Protein AF-A0A520FDZ5-F1 (afdb_monomer_lite)

Foldseek 3Di:
DDKDWDQAAAAEAAEEEEDAQVCQVVVNVVCPDDTHMYHHDNVCVVVVDCLVVLVVLVCCCVVNDPNVVVVVVSNHPYYDYDNDPPPPPD

Sequence (90 aa):
MVLMLGETFGAHDVPVQIVDEEALLIVGSRCAHPPRLLIGDSTVALTGNPASRQYEVSRQLREGGSIRALLALSGAQSVVIDWIPAAAAA

Radius of gyration: 12.74 Å; chains: 1; bounding box: 33×23×29 Å

Secondary structure (DSSP, 8-state):
-EEEE---TT-SSEEEEEE-TTTHHHHHHH--SS--EEEE-HHHHHHS-THHHHHHHHHHHHH--HHHHHHHTTT-S-EEE----GGG--

pLDDT: mean 80.34, std 11.77, range [36.38, 90.69]

Structure (mmCIF, N/CA/C/O backbone):
data_AF-A0A520FDZ5-F1
#
_entry.id   AF-A0A520FDZ5-F1
#
loop_
_atom_site.group_PDB
_atom_site.id
_atom_site.type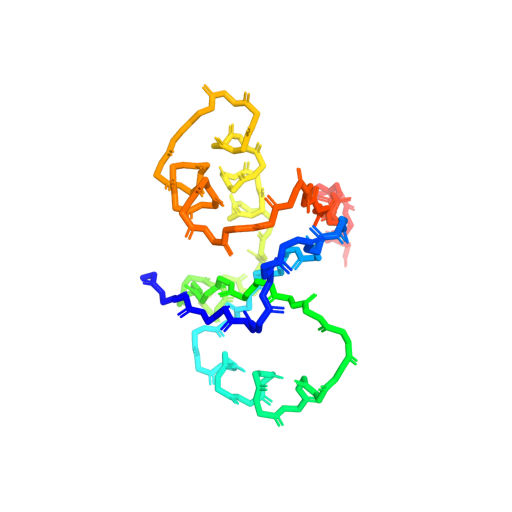_symbol
_atom_site.label_atom_id
_atom_site.label_alt_id
_atom_site.label_comp_id
_atom_site.label_asym_id
_atom_site.label_entity_id
_atom_site.label_seq_id
_atom_site.pdbx_PDB_ins_code
_atom_site.Cartn_x
_atom_site.Cartn_y
_atom_site.Cartn_z
_atom_site.occupancy
_atom_site.B_iso_or_equiv
_atom_site.auth_seq_id
_atom_site.auth_comp_id
_atom_site.auth_asym_id
_atom_site.auth_atom_id
_atom_site.pdbx_PDB_model_num
ATOM 1 N N . MET A 1 1 ? 2.326 10.733 -8.497 1.00 68.38 1 MET A N 1
ATOM 2 C CA . MET A 1 1 ? 2.145 9.712 -7.442 1.00 68.38 1 MET A CA 1
ATOM 3 C C . MET A 1 1 ? 0.672 9.411 -7.367 1.00 68.38 1 MET A C 1
ATOM 5 O O . MET A 1 1 ? -0.100 10.283 -6.981 1.00 68.38 1 MET A O 1
ATOM 9 N N . VAL A 1 2 ? 0.313 8.202 -7.768 1.00 81.75 2 VAL A N 1
ATOM 10 C CA . VAL A 1 2 ? -1.056 7.692 -7.700 1.00 81.75 2 VAL A CA 1
ATOM 11 C C . VAL A 1 2 ? -1.113 6.672 -6.574 1.00 81.75 2 VAL A C 1
ATOM 13 O O . VAL A 1 2 ? -0.125 5.995 -6.298 1.00 81.75 2 VAL A O 1
ATOM 16 N N . LEU A 1 3 ? -2.245 6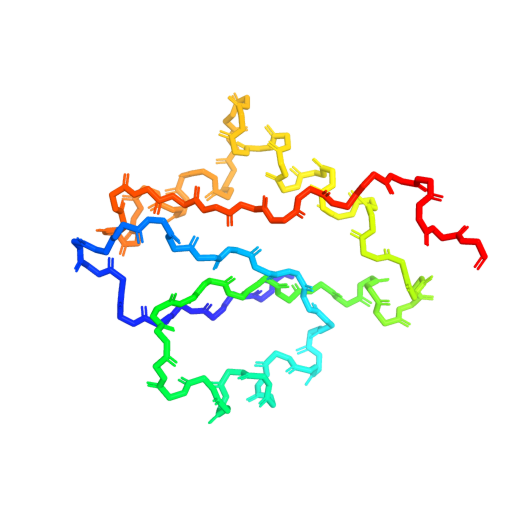.589 -5.889 1.00 82.31 3 LEU A N 1
ATOM 17 C CA . LEU A 1 3 ? -2.450 5.634 -4.814 1.00 82.31 3 LEU A CA 1
ATOM 18 C C . LEU A 1 3 ? -3.718 4.840 -5.086 1.00 82.31 3 LEU A C 1
ATOM 20 O O . LEU A 1 3 ? -4.754 5.423 -5.400 1.00 82.31 3 LEU A O 1
ATOM 24 N N . MET A 1 4 ? -3.641 3.529 -4.897 1.00 85.06 4 MET A N 1
ATOM 25 C CA . MET A 1 4 ? -4.820 2.684 -4.791 1.00 85.06 4 MET A CA 1
ATOM 26 C C . MET A 1 4 ? -4.816 1.980 -3.438 1.00 85.06 4 MET A C 1
ATOM 28 O O . MET A 1 4 ? -3.815 1.394 -3.022 1.00 85.06 4 MET A O 1
ATOM 32 N N . LEU A 1 5 ? -5.950 2.079 -2.752 1.00 81.50 5 LEU A N 1
ATOM 33 C CA . LEU A 1 5 ? -6.180 1.525 -1.427 1.00 81.50 5 LEU A CA 1
ATOM 34 C C . LEU A 1 5 ? -7.359 0.551 -1.519 1.00 81.50 5 LEU A C 1
ATOM 36 O O . LEU A 1 5 ? -8.426 0.927 -2.006 1.00 81.50 5 LEU A O 1
ATOM 40 N N . GLY A 1 6 ? -7.154 -0.693 -1.087 1.00 80.81 6 GLY A N 1
ATOM 41 C CA . GLY A 1 6 ? -8.257 -1.630 -0.848 1.00 80.81 6 GLY A CA 1
ATOM 42 C C . GLY A 1 6 ? -9.013 -1.311 0.449 1.00 80.81 6 GLY A C 1
ATOM 43 O O . GLY A 1 6 ? -8.693 -0.354 1.141 1.00 80.81 6 GLY A O 1
ATOM 44 N N . GLU A 1 7 ? -9.993 -2.131 0.826 1.00 84.56 7 GLU A N 1
ATOM 45 C CA . GLU A 1 7 ? -10.648 -1.995 2.137 1.00 84.56 7 GLU A CA 1
ATOM 46 C C . GLU A 1 7 ? -9.668 -2.360 3.261 1.00 84.56 7 GLU A C 1
ATOM 48 O O . GLU A 1 7 ? -9.373 -3.536 3.470 1.00 84.56 7 GLU A O 1
ATOM 53 N N . THR A 1 8 ? -9.126 -1.355 3.951 1.00 86.38 8 THR A N 1
ATOM 54 C CA . THR A 1 8 ? -8.080 -1.517 4.971 1.00 86.38 8 THR A CA 1
ATOM 55 C C . THR A 1 8 ? -8.554 -1.253 6.395 1.00 86.38 8 THR A C 1
ATOM 57 O O . THR A 1 8 ? -7.737 -1.331 7.315 1.00 86.38 8 THR A O 1
ATOM 60 N N . PHE A 1 9 ? -9.836 -0.947 6.619 1.00 87.19 9 PHE A N 1
ATOM 61 C CA . PHE A 1 9 ? -10.311 -0.591 7.952 1.00 87.19 9 PHE A CA 1
ATOM 62 C C . PHE A 1 9 ? -10.142 -1.747 8.947 1.00 87.19 9 PHE A C 1
ATOM 64 O O . PHE A 1 9 ? -10.676 -2.841 8.768 1.00 87.19 9 PHE A O 1
ATOM 71 N N . GLY A 1 10 ? -9.376 -1.507 10.012 1.00 86.00 10 GLY A N 1
ATOM 72 C CA . GLY A 1 10 ? -9.070 -2.509 11.031 1.00 86.00 10 GLY A CA 1
ATOM 73 C C . GLY A 1 10 ? -8.095 -3.600 10.575 1.00 86.00 10 GLY A C 1
ATOM 74 O O . GLY A 1 10 ? -7.820 -4.510 11.354 1.00 86.00 10 GLY A O 1
ATOM 75 N N . ALA A 1 11 ? -7.556 -3.518 9.354 1.00 88.81 11 ALA A N 1
ATOM 76 C CA . ALA A 1 11 ? -6.616 -4.500 8.833 1.00 88.81 11 ALA A CA 1
ATOM 77 C C . ALA A 1 11 ? -5.240 -4.369 9.499 1.00 88.81 11 ALA A C 1
ATOM 79 O O . ALA A 1 11 ? -4.751 -3.265 9.754 1.00 88.81 11 ALA A O 1
ATOM 80 N N . HIS A 1 12 ? -4.604 -5.512 9.739 1.00 89.31 12 HIS A N 1
ATOM 81 C CA . HIS A 1 12 ? -3.240 -5.604 10.241 1.00 89.31 12 HIS A CA 1
ATOM 82 C C . HIS A 1 12 ? -2.288 -6.004 9.122 1.00 89.31 12 HIS A C 1
ATOM 84 O O . HIS A 1 12 ? -2.653 -6.751 8.216 1.00 89.31 12 HIS A O 1
ATOM 90 N N . ASP A 1 13 ? -1.065 -5.507 9.233 1.00 88.88 13 ASP A N 1
ATOM 91 C CA . ASP A 1 13 ? 0.087 -5.864 8.416 1.00 88.88 13 ASP A CA 1
ATOM 92 C C . ASP A 1 13 ? -0.191 -5.709 6.917 1.00 88.88 13 ASP A C 1
ATOM 94 O O . ASP A 1 13 ? 0.188 -6.536 6.087 1.00 88.88 13 ASP A O 1
ATOM 98 N N . VAL A 1 14 ? -0.873 -4.611 6.573 1.00 88.81 14 VAL A N 1
ATOM 99 C CA . VAL A 1 14 ? -1.270 -4.296 5.200 1.00 88.81 14 VAL A CA 1
ATOM 100 C C . VAL A 1 14 ? -0.012 -4.102 4.345 1.00 88.81 14 VAL A C 1
ATOM 102 O O . VAL A 1 14 ? 0.775 -3.193 4.631 1.00 88.81 14 VAL A O 1
ATOM 105 N N . PRO A 1 15 ? 0.192 -4.902 3.283 1.00 88.00 15 PRO A N 1
ATOM 106 C CA . PRO A 1 15 ? 1.348 -4.764 2.413 1.00 88.00 15 PRO A CA 1
ATOM 107 C C . PRO A 1 15 ? 1.299 -3.439 1.657 1.00 88.00 15 PRO A C 1
ATOM 109 O O . PRO A 1 15 ? 0.288 -3.105 1.031 1.00 88.00 15 PRO A O 1
ATOM 112 N N . VAL A 1 16 ? 2.419 -2.725 1.662 1.00 87.31 16 VAL A N 1
ATOM 113 C CA . VAL A 1 16 ? 2.650 -1.537 0.844 1.00 87.31 16 VAL A CA 1
ATOM 114 C C . VAL A 1 16 ? 3.574 -1.923 -0.304 1.00 87.31 16 VAL A C 1
ATOM 116 O O . VAL A 1 16 ? 4.705 -2.354 -0.084 1.00 87.31 16 VAL A O 1
ATOM 119 N N . GLN A 1 17 ? 3.098 -1.767 -1.537 1.00 86.69 17 GLN A N 1
ATOM 120 C CA . GLN A 1 17 ? 3.854 -2.103 -2.742 1.00 86.69 17 GLN A CA 1
ATOM 121 C C . GLN A 1 17 ? 4.002 -0.883 -3.639 1.00 86.69 17 GLN A C 1
ATOM 123 O O . GLN A 1 17 ? 3.055 -0.127 -3.850 1.00 86.69 17 GLN A O 1
ATOM 128 N N . ILE A 1 18 ? 5.203 -0.713 -4.185 1.00 86.81 18 ILE A N 1
ATOM 129 C CA . ILE A 1 18 ? 5.479 0.297 -5.201 1.00 86.81 18 ILE A CA 1
ATOM 130 C C . ILE A 1 18 ? 5.413 -0.383 -6.555 1.00 86.81 18 ILE A C 1
ATOM 132 O O . ILE A 1 18 ? 6.094 -1.382 -6.790 1.00 86.81 18 ILE A O 1
ATOM 136 N N . VAL A 1 19 ? 4.579 0.163 -7.423 1.00 84.56 19 VAL A N 1
ATOM 137 C CA . VAL A 1 19 ? 4.353 -0.332 -8.773 1.00 84.56 19 VAL A CA 1
ATOM 138 C C . VAL A 1 19 ? 4.562 0.803 -9.757 1.00 84.56 19 VAL A C 1
ATOM 140 O O . VAL A 1 19 ? 4.467 1.982 -9.405 1.00 84.56 19 VAL A O 1
ATOM 143 N N . ASP A 1 20 ? 4.840 0.437 -11.001 1.00 86.25 20 ASP A N 1
ATOM 144 C CA . ASP A 1 20 ? 4.702 1.388 -12.090 1.00 86.25 20 ASP A CA 1
ATOM 145 C C . ASP A 1 20 ? 3.268 1.944 -12.119 1.00 86.25 20 ASP A C 1
ATOM 147 O O . ASP A 1 20 ? 2.298 1.228 -11.854 1.00 86.25 20 ASP A O 1
ATOM 151 N N . GLU A 1 21 ? 3.145 3.235 -12.409 1.00 84.31 21 GLU A N 1
ATOM 152 C CA . GLU A 1 21 ? 1.873 3.951 -12.411 1.00 84.31 21 GLU A CA 1
ATOM 153 C C . GLU A 1 21 ? 0.887 3.342 -13.416 1.00 84.31 21 GLU A C 1
ATOM 155 O O . GLU A 1 21 ? -0.272 3.116 -13.069 1.00 84.31 21 GLU A O 1
ATOM 160 N N . GLU A 1 22 ? 1.363 2.951 -14.600 1.00 83.94 22 GLU A N 1
ATOM 161 C CA . GLU A 1 22 ? 0.547 2.281 -15.623 1.00 83.94 22 GLU A CA 1
ATOM 162 C C . GLU A 1 22 ? 0.121 0.867 -15.185 1.00 83.94 22 GLU A C 1
ATOM 164 O O . GLU A 1 22 ? -0.977 0.393 -15.492 1.00 83.94 22 GLU A O 1
ATOM 169 N N . ALA A 1 23 ? 0.961 0.187 -14.400 1.00 83.31 23 ALA A N 1
ATOM 170 C CA . ALA A 1 23 ? 0.664 -1.138 -13.864 1.00 83.31 23 ALA A CA 1
ATOM 171 C C . ALA A 1 23 ? -0.311 -1.102 -12.675 1.00 83.31 23 ALA A C 1
ATOM 173 O O . ALA A 1 23 ? -0.881 -2.138 -12.325 1.00 83.31 23 ALA A O 1
ATOM 174 N N . LEU A 1 24 ? -0.538 0.061 -12.060 1.00 84.69 24 LEU A N 1
ATOM 175 C CA . LEU A 1 24 ? -1.323 0.196 -10.832 1.00 84.69 24 LEU A CA 1
ATOM 176 C C . LEU A 1 24 ? -2.765 -0.297 -10.994 1.00 84.69 24 LEU A C 1
ATOM 178 O O . LEU A 1 24 ? -3.265 -1.028 -10.141 1.00 84.69 24 LEU A O 1
ATOM 182 N N . LEU A 1 25 ? -3.413 0.023 -12.116 1.00 83.12 25 LEU A N 1
ATOM 183 C CA . LEU A 1 25 ? -4.773 -0.440 -12.417 1.00 83.12 25 LEU A CA 1
ATOM 184 C C . LEU A 1 25 ? -4.825 -1.953 -12.676 1.00 83.12 25 LEU A C 1
ATOM 186 O O . LEU A 1 25 ? -5.778 -2.634 -12.289 1.00 83.12 25 LEU A O 1
ATOM 190 N N . ILE A 1 26 ? -3.785 -2.504 -13.303 1.00 84.38 26 ILE A N 1
ATOM 191 C CA . ILE A 1 26 ? -3.693 -3.932 -13.626 1.00 84.38 26 ILE A CA 1
ATOM 192 C C . ILE A 1 26 ? -3.461 -4.748 -12.351 1.00 84.38 26 ILE A C 1
ATOM 194 O O . ILE A 1 26 ? -4.117 -5.765 -12.138 1.00 84.38 26 ILE A O 1
ATOM 198 N N . VAL A 1 27 ? -2.547 -4.305 -11.488 1.00 81.56 27 VAL A N 1
ATOM 199 C CA . VAL A 1 27 ? -2.276 -4.963 -10.203 1.00 81.56 27 VAL A CA 1
ATOM 200 C C . VAL A 1 27 ? -3.483 -4.817 -9.282 1.00 81.56 27 VAL A C 1
ATOM 202 O O . VAL A 1 27 ? -3.948 -5.810 -8.729 1.00 81.56 27 VAL A O 1
ATOM 205 N N . GLY A 1 28 ? -4.048 -3.613 -9.195 1.00 81.19 28 GLY A N 1
ATOM 206 C CA . GLY A 1 28 ? -5.227 -3.323 -8.388 1.00 81.19 28 GLY A CA 1
ATOM 207 C C . GLY A 1 28 ? -6.446 -4.160 -8.760 1.00 81.19 28 GLY A C 1
ATOM 208 O O . GLY A 1 28 ? -7.062 -4.770 -7.891 1.00 81.19 28 GLY A O 1
ATOM 209 N N . SER A 1 29 ? -6.753 -4.279 -10.055 1.00 80.69 29 SER A N 1
ATOM 210 C CA . SER A 1 29 ? -7.872 -5.109 -10.535 1.00 80.69 29 SER A CA 1
ATOM 211 C C . SER A 1 29 ? -7.693 -6.606 -10.264 1.00 80.69 29 SER A C 1
ATOM 213 O O . SER A 1 29 ? -8.676 -7.341 -10.195 1.00 80.69 29 SER A O 1
ATOM 215 N N . ARG A 1 30 ? -6.451 -7.073 -10.084 1.00 78.12 30 ARG A N 1
ATOM 216 C CA . ARG A 1 30 ? -6.131 -8.467 -9.738 1.00 78.12 30 ARG A CA 1
ATOM 217 C C . ARG A 1 30 ? -6.091 -8.718 -8.228 1.00 78.12 30 ARG A C 1
ATOM 219 O O . ARG A 1 30 ? -6.067 -9.876 -7.809 1.00 78.12 30 ARG A O 1
ATOM 226 N N . CYS A 1 31 ? -6.092 -7.675 -7.400 1.00 69.44 31 CYS A N 1
ATOM 227 C CA . CYS A 1 31 ? -6.090 -7.794 -5.945 1.00 69.44 31 CYS A CA 1
ATOM 228 C C . CYS A 1 31 ? -7.508 -8.052 -5.415 1.00 69.44 31 CYS A C 1
ATOM 230 O O . CYS A 1 31 ? -8.158 -7.154 -4.895 1.00 69.44 31 CYS A O 1
ATOM 232 N N . ALA A 1 32 ? -7.985 -9.295 -5.531 1.00 65.38 32 ALA A N 1
ATOM 233 C CA . ALA A 1 32 ? -9.279 -9.677 -4.966 1.00 65.38 32 ALA A CA 1
ATOM 234 C C . ALA A 1 32 ? -9.237 -9.780 -3.426 1.00 65.38 32 ALA A C 1
ATOM 236 O O . ALA A 1 32 ? -10.162 -9.314 -2.780 1.00 65.38 32 ALA A O 1
ATOM 237 N N . HIS A 1 33 ? -8.181 -10.357 -2.832 1.00 65.50 33 HIS A N 1
ATOM 238 C CA . HIS A 1 33 ? -7.981 -10.520 -1.375 1.00 65.50 33 HIS A CA 1
ATOM 239 C C . HIS A 1 33 ? -6.481 -10.814 -1.125 1.00 65.50 33 HIS A C 1
ATOM 241 O O . HIS A 1 33 ? -5.958 -11.644 -1.876 1.00 65.50 33 HIS A O 1
ATOM 247 N N . PRO A 1 34 ? -5.734 -10.246 -0.142 1.00 68.25 34 PRO A N 1
ATOM 248 C CA . PRO A 1 34 ? -6.077 -9.380 1.007 1.00 68.25 34 PRO A CA 1
ATOM 249 C C . PRO A 1 34 ? -5.914 -7.858 0.754 1.00 68.25 34 PRO A C 1
ATOM 251 O O . PRO A 1 34 ? -5.392 -7.487 -0.302 1.00 68.25 34 PRO A O 1
ATOM 254 N N . PRO A 1 35 ? -6.311 -6.982 1.711 1.00 77.56 35 PRO A N 1
ATOM 255 C CA . PRO A 1 35 ? -6.034 -5.541 1.684 1.00 77.56 35 PRO A CA 1
ATOM 256 C C . PRO A 1 35 ? -4.578 -5.230 1.368 1.00 77.56 35 PRO A C 1
ATOM 258 O O . PRO A 1 35 ? -3.680 -5.794 1.987 1.00 77.56 35 PRO A O 1
ATOM 261 N N . ARG A 1 36 ? -4.350 -4.314 0.424 1.00 84.25 36 ARG A N 1
ATOM 262 C CA . ARG A 1 36 ? -3.025 -3.818 0.037 1.00 84.25 36 ARG A CA 1
ATOM 263 C C . ARG A 1 36 ? -3.095 -2.334 -0.270 1.00 84.25 36 ARG A C 1
ATOM 265 O O . ARG A 1 36 ? -4.135 -1.824 -0.692 1.00 84.25 36 ARG A O 1
ATOM 272 N N . LEU A 1 37 ? -1.962 -1.670 -0.092 1.00 86.94 37 LEU A N 1
ATOM 273 C CA . LEU A 1 37 ? -1.754 -0.294 -0.503 1.00 86.94 37 LEU A CA 1
ATOM 274 C C . LEU A 1 37 ? -0.747 -0.270 -1.656 1.00 86.94 37 LEU A C 1
ATOM 276 O O . LEU A 1 37 ? 0.397 -0.696 -1.508 1.00 86.94 37 LEU A O 1
ATOM 280 N N . LEU A 1 38 ? -1.189 0.215 -2.814 1.00 87.19 38 LEU A N 1
ATOM 281 C CA . LEU A 1 38 ? -0.379 0.316 -4.025 1.00 87.19 38 LEU A CA 1
ATOM 282 C C . LEU A 1 38 ? 0.006 1.776 -4.256 1.00 87.19 38 LEU A C 1
ATOM 284 O O . LEU A 1 38 ? -0.865 2.639 -4.368 1.00 87.19 38 LEU A O 1
ATOM 288 N N . ILE A 1 39 ? 1.307 2.043 -4.348 1.00 87.94 39 ILE A N 1
ATOM 289 C CA . ILE A 1 39 ? 1.874 3.356 -4.660 1.00 87.94 39 ILE A CA 1
ATOM 290 C C . ILE A 1 39 ? 2.394 3.310 -6.096 1.00 87.94 39 ILE A C 1
ATOM 292 O O . ILE A 1 39 ? 3.366 2.618 -6.387 1.00 87.94 39 ILE A O 1
ATOM 296 N N . GLY A 1 40 ? 1.744 4.061 -6.977 1.00 86.81 40 GLY A N 1
ATOM 297 C CA . GLY A 1 40 ? 2.149 4.251 -8.363 1.00 86.81 40 GLY A CA 1
ATOM 298 C C . GLY A 1 40 ? 3.218 5.328 -8.470 1.00 86.81 40 GLY A C 1
ATOM 299 O O . GLY A 1 40 ? 3.016 6.464 -8.011 1.00 86.81 40 GLY A O 1
ATOM 300 N N . ASP A 1 41 ? 4.338 4.972 -9.089 1.00 85.50 41 ASP A N 1
ATOM 301 C CA . ASP A 1 41 ? 5.426 5.893 -9.392 1.00 85.50 41 ASP A CA 1
ATOM 302 C C . ASP A 1 41 ? 5.914 5.696 -10.833 1.00 85.50 41 ASP A 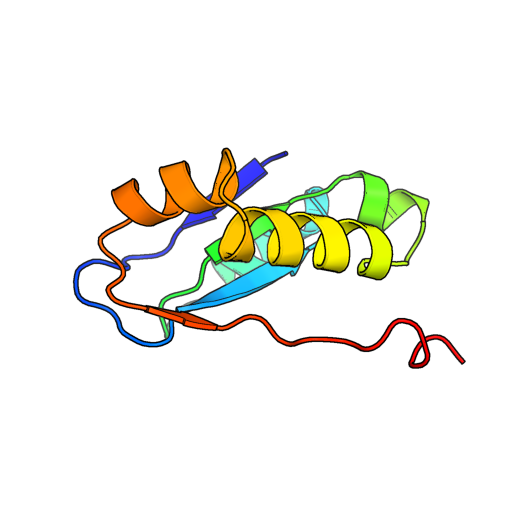C 1
ATOM 304 O O . ASP A 1 41 ? 6.539 4.691 -11.166 1.00 85.50 41 ASP A O 1
ATOM 308 N N . SER A 1 42 ? 5.659 6.689 -11.685 1.00 80.12 42 SER A N 1
ATOM 309 C CA . SER A 1 42 ? 6.059 6.690 -13.096 1.00 80.12 42 SER A CA 1
ATOM 310 C C . SER A 1 42 ? 7.585 6.714 -13.293 1.00 80.12 42 SER A C 1
ATOM 312 O O . SER A 1 42 ? 8.079 6.381 -14.369 1.00 80.12 42 SER A O 1
ATOM 314 N N . THR A 1 43 ? 8.375 7.027 -12.257 1.00 79.00 43 THR A N 1
ATOM 315 C CA . THR A 1 43 ? 9.839 6.874 -12.308 1.00 79.00 43 THR A CA 1
ATOM 316 C C . THR A 1 43 ? 10.279 5.411 -12.279 1.00 79.00 43 THR A C 1
ATOM 318 O O . THR A 1 43 ? 11.382 5.106 -12.734 1.00 79.00 43 THR A O 1
ATOM 321 N N . VAL A 1 44 ? 9.426 4.489 -11.818 1.00 78.38 44 VAL A N 1
ATOM 322 C CA . VAL A 1 44 ? 9.711 3.046 -11.829 1.00 78.38 44 VAL A CA 1
ATOM 323 C C . VAL A 1 44 ? 9.731 2.517 -13.260 1.00 78.38 44 VAL A C 1
ATOM 325 O O . VAL A 1 44 ? 10.661 1.793 -13.603 1.00 78.38 44 VAL A O 1
ATOM 328 N N . ALA A 1 45 ? 8.798 2.939 -14.122 1.00 74.88 45 ALA A N 1
ATOM 329 C CA . ALA A 1 45 ? 8.859 2.630 -15.556 1.00 74.88 45 ALA A CA 1
ATOM 330 C C . ALA A 1 45 ? 10.134 3.167 -16.221 1.00 74.88 45 ALA A C 1
ATOM 332 O O . ALA A 1 45 ? 10.715 2.502 -17.074 1.00 74.88 45 ALA A O 1
ATOM 333 N N . LEU A 1 46 ? 10.581 4.363 -15.827 1.00 76.25 46 LEU A N 1
ATOM 334 C CA . LEU A 1 46 ? 11.735 5.027 -16.442 1.00 76.25 46 LEU A CA 1
ATOM 335 C C . LEU A 1 46 ? 13.079 4.444 -15.994 1.00 76.25 46 LEU A C 1
ATOM 337 O O . LEU A 1 46 ? 14.015 4.369 -16.783 1.00 76.25 46 LEU A O 1
ATOM 341 N N . THR A 1 47 ? 13.193 4.072 -14.721 1.00 77.31 47 THR A N 1
ATOM 342 C CA . THR A 1 47 ? 14.456 3.611 -14.122 1.00 77.31 47 THR A CA 1
ATOM 343 C C . THR A 1 47 ? 14.558 2.093 -14.040 1.00 77.31 47 THR A C 1
ATOM 345 O O . THR A 1 47 ? 15.647 1.573 -13.805 1.00 77.31 47 THR A O 1
ATOM 348 N N . GLY A 1 48 ? 13.435 1.378 -14.165 1.00 72.75 48 GLY A N 1
ATOM 349 C CA . GLY A 1 48 ? 13.337 -0.060 -13.907 1.00 72.75 48 GLY A CA 1
ATOM 350 C C . GLY A 1 48 ? 13.653 -0.455 -12.460 1.00 72.75 48 GLY A C 1
ATOM 351 O O . GLY A 1 48 ? 13.636 -1.640 -12.136 1.00 72.75 48 GLY A O 1
ATOM 352 N N . ASN A 1 49 ? 13.951 0.512 -11.585 1.00 73.75 49 ASN A N 1
ATOM 353 C CA . ASN A 1 49 ? 14.463 0.269 -10.249 1.00 73.75 49 ASN A CA 1
ATOM 354 C C . ASN A 1 49 ? 13.565 0.931 -9.193 1.00 73.75 49 ASN A C 1
ATOM 356 O O . ASN A 1 49 ? 13.659 2.140 -8.962 1.00 73.75 49 ASN A O 1
ATOM 360 N N . PRO A 1 50 ? 12.737 0.152 -8.479 1.00 75.44 50 PRO A N 1
ATOM 361 C CA . PRO A 1 50 ? 11.899 0.690 -7.419 1.00 75.44 50 PRO A CA 1
ATOM 362 C C . PRO A 1 50 ? 12.681 1.041 -6.141 1.00 75.44 50 PRO A C 1
ATOM 364 O O . PRO A 1 50 ? 12.085 1.618 -5.235 1.00 75.44 50 PRO A O 1
ATOM 367 N N . ALA A 1 51 ? 13.983 0.738 -6.029 1.00 79.38 51 ALA A N 1
ATOM 368 C CA . ALA A 1 51 ? 14.744 0.856 -4.779 1.00 79.38 51 ALA A CA 1
ATOM 369 C C . ALA A 1 51 ? 14.814 2.289 -4.228 1.00 79.38 51 ALA A C 1
ATOM 371 O O . ALA A 1 51 ? 14.605 2.498 -3.033 1.00 79.38 51 ALA A O 1
ATOM 372 N N . SER A 1 52 ? 15.058 3.295 -5.076 1.00 78.81 52 SER A N 1
ATOM 373 C CA . SER A 1 52 ? 15.088 4.699 -4.631 1.00 78.81 52 SER A CA 1
ATOM 374 C C . SER A 1 52 ? 13.735 5.135 -4.079 1.00 78.81 52 SER A C 1
ATOM 376 O O . SER A 1 52 ? 13.665 5.833 -3.066 1.00 78.81 52 SER A O 1
ATOM 378 N N . ARG A 1 53 ? 12.647 4.671 -4.704 1.00 83.19 53 ARG A N 1
ATOM 379 C CA . ARG A 1 53 ? 11.302 4.962 -4.219 1.00 83.19 53 ARG A CA 1
ATOM 380 C C . ARG A 1 53 ? 10.983 4.182 -2.950 1.00 83.19 53 ARG A C 1
ATOM 382 O O . ARG A 1 53 ? 10.456 4.767 -2.014 1.00 83.19 53 ARG A O 1
ATOM 389 N N . GLN A 1 54 ? 11.346 2.904 -2.875 1.00 84.25 54 GLN A N 1
ATOM 390 C CA . GLN A 1 54 ? 11.188 2.076 -1.676 1.00 84.25 54 GLN A CA 1
ATOM 391 C C . GLN A 1 54 ? 11.905 2.676 -0.475 1.00 84.25 54 GLN A C 1
ATOM 393 O O . GLN A 1 54 ? 11.334 2.707 0.616 1.00 84.25 54 GLN A O 1
ATOM 398 N N . TYR A 1 55 ? 13.109 3.208 -0.678 1.00 84.31 55 TYR A N 1
ATOM 399 C CA . TYR A 1 55 ? 13.835 3.928 0.356 1.00 84.31 55 TYR A CA 1
ATOM 400 C C . TYR A 1 55 ? 13.047 5.143 0.853 1.00 84.31 55 TYR A C 1
ATOM 402 O O . TYR A 1 55 ? 12.832 5.275 2.054 1.00 84.31 55 TYR A O 1
ATOM 410 N N . GLU A 1 56 ? 12.555 5.991 -0.051 1.00 86.31 56 GLU A N 1
ATOM 411 C CA . GLU A 1 56 ? 11.795 7.188 0.325 1.00 86.31 56 GLU A CA 1
ATOM 412 C C . GLU A 1 56 ? 10.473 6.843 1.030 1.00 86.31 56 GLU A C 1
ATOM 414 O O . GLU A 1 56 ? 10.140 7.440 2.053 1.00 86.31 56 GLU A O 1
ATOM 419 N N . VAL A 1 57 ? 9.740 5.832 0.551 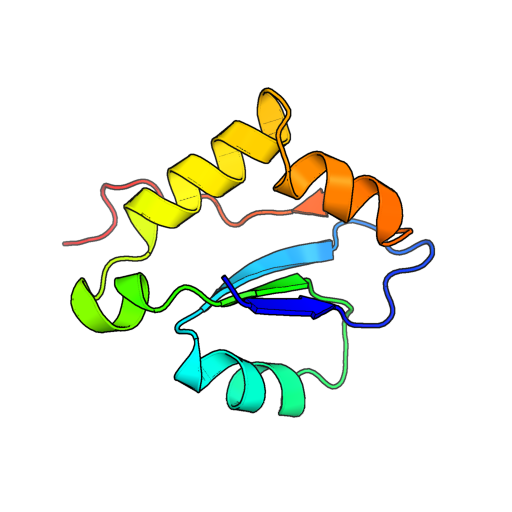1.00 86.81 57 VAL A N 1
ATOM 420 C CA . VAL A 1 57 ? 8.517 5.352 1.214 1.00 86.81 57 VAL A CA 1
ATOM 421 C C . VAL A 1 57 ? 8.836 4.828 2.618 1.00 86.81 57 VAL A C 1
ATOM 423 O O . VAL A 1 57 ? 8.175 5.210 3.586 1.00 86.81 57 VAL A O 1
ATOM 426 N N . SER A 1 58 ? 9.878 4.006 2.753 1.00 87.50 58 SER A N 1
ATOM 427 C CA . SER A 1 58 ? 10.314 3.465 4.046 1.00 87.50 58 SER A CA 1
ATOM 428 C C . SER A 1 58 ? 10.755 4.569 5.005 1.00 87.50 58 SER A C 1
ATOM 430 O O . SER A 1 58 ? 10.427 4.543 6.194 1.00 87.50 58 SER A O 1
ATOM 432 N N .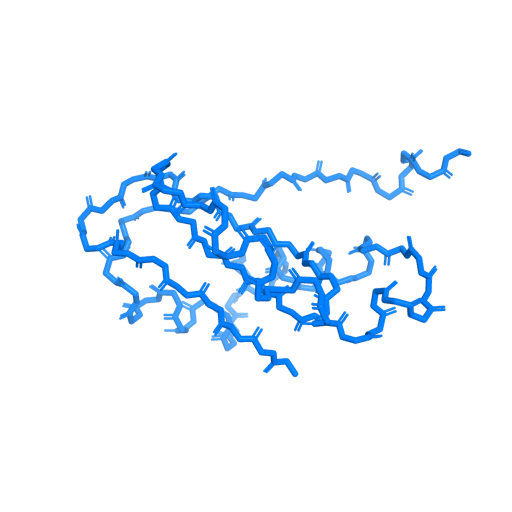 ARG A 1 59 ? 11.466 5.573 4.486 1.00 88.69 59 ARG A N 1
ATOM 433 C CA . ARG A 1 59 ? 11.898 6.745 5.239 1.00 88.69 59 ARG A CA 1
ATOM 434 C C . ARG A 1 59 ? 10.699 7.529 5.760 1.00 88.69 59 ARG A C 1
ATOM 436 O O . ARG A 1 59 ? 10.635 7.784 6.957 1.00 88.69 59 ARG A O 1
ATOM 443 N N . GLN A 1 60 ? 9.724 7.848 4.909 1.00 90.69 60 GLN A N 1
ATOM 444 C CA . GLN A 1 60 ? 8.528 8.585 5.328 1.00 90.69 60 GLN A CA 1
ATOM 445 C C . GLN A 1 60 ? 7.671 7.812 6.335 1.00 90.69 60 GLN A C 1
ATOM 447 O O . GLN A 1 60 ? 7.077 8.405 7.234 1.00 90.69 60 GLN A O 1
ATOM 452 N N . LEU A 1 61 ? 7.613 6.486 6.220 1.00 86.38 61 LEU A N 1
ATOM 453 C CA . LEU A 1 61 ? 6.941 5.640 7.204 1.00 86.38 61 LEU A CA 1
ATOM 454 C C . LEU A 1 61 ? 7.608 5.706 8.578 1.00 86.38 61 LEU A C 1
ATOM 456 O O . LEU A 1 61 ? 6.920 5.809 9.595 1.00 86.38 61 LEU A O 1
ATOM 460 N N . ARG A 1 62 ? 8.943 5.681 8.607 1.00 86.75 62 ARG A N 1
ATOM 461 C CA . ARG A 1 62 ? 9.729 5.681 9.842 1.00 86.75 62 ARG A CA 1
ATOM 462 C C . ARG A 1 62 ? 9.826 7.066 10.481 1.00 86.75 62 ARG A C 1
ATOM 464 O O . ARG A 1 62 ? 9.554 7.222 11.668 1.00 86.75 62 ARG A O 1
ATOM 471 N N . GLU A 1 63 ? 10.224 8.064 9.702 1.00 90.25 63 GLU A N 1
ATOM 472 C CA . GLU A 1 63 ? 10.516 9.427 10.164 1.00 90.25 63 GLU A CA 1
ATOM 473 C C . GLU A 1 63 ? 9.269 10.322 10.177 1.00 90.25 63 GLU A C 1
ATOM 475 O O . GLU A 1 63 ? 9.255 11.358 10.835 1.00 90.25 63 GLU A O 1
ATOM 480 N N . GLY A 1 64 ? 8.191 9.903 9.509 1.00 87.75 64 GLY A N 1
ATOM 481 C CA . GLY A 1 64 ? 7.042 10.756 9.223 1.00 87.75 64 GLY A CA 1
ATOM 482 C C . GLY A 1 64 ? 7.110 11.358 7.820 1.00 87.75 64 GLY A C 1
ATOM 483 O O . GLY A 1 64 ? 8.160 11.425 7.188 1.00 87.75 64 GLY A O 1
ATOM 484 N N . GLY A 1 65 ? 5.953 11.757 7.300 1.00 89.75 65 GLY A N 1
ATOM 485 C CA . GLY A 1 65 ? 5.824 12.248 5.933 1.00 89.75 65 GLY A CA 1
ATOM 486 C C . GLY A 1 65 ? 4.395 12.140 5.427 1.00 89.75 65 GLY A C 1
ATOM 487 O O . GLY A 1 65 ? 3.492 11.714 6.156 1.00 89.75 65 GLY A O 1
ATOM 488 N N . SER A 1 66 ? 4.192 12.504 4.164 1.00 89.62 66 SER A N 1
ATOM 489 C CA . SER A 1 66 ? 2.870 12.465 3.538 1.00 89.62 66 SER A CA 1
ATOM 490 C C . SER A 1 66 ? 2.331 11.040 3.449 1.00 89.62 66 SER A C 1
ATOM 492 O O . SER A 1 66 ? 1.152 10.834 3.706 1.00 89.62 66 SER A O 1
ATOM 494 N N . ILE A 1 67 ? 3.183 10.045 3.187 1.00 87.25 67 ILE A N 1
ATOM 495 C CA . ILE A 1 67 ? 2.765 8.636 3.124 1.00 87.25 67 ILE A CA 1
ATOM 496 C C . ILE A 1 67 ? 2.278 8.137 4.485 1.00 87.25 67 ILE A C 1
ATOM 498 O O . ILE A 1 67 ? 1.232 7.498 4.566 1.00 87.25 67 ILE A O 1
ATOM 502 N N . ARG A 1 68 ? 2.988 8.466 5.569 1.00 88.00 68 ARG A N 1
ATOM 503 C CA . ARG A 1 68 ? 2.566 8.097 6.927 1.00 88.00 68 ARG A CA 1
ATOM 504 C C . ARG A 1 68 ? 1.269 8.800 7.327 1.00 88.00 68 ARG A C 1
ATOM 506 O O . ARG A 1 68 ? 0.407 8.172 7.930 1.00 88.00 68 ARG A O 1
ATOM 513 N N . ALA A 1 69 ? 1.120 10.079 6.977 1.00 89.69 69 ALA A N 1
ATOM 514 C CA . ALA A 1 69 ? -0.114 10.824 7.219 1.00 89.69 69 ALA A CA 1
ATOM 515 C C . ALA A 1 69 ? -1.296 10.233 6.438 1.00 89.69 69 ALA A C 1
ATOM 517 O O . ALA A 1 69 ? -2.385 10.094 6.982 1.00 89.69 69 ALA A O 1
ATOM 518 N N . LEU A 1 70 ? -1.073 9.830 5.187 1.00 86.88 70 LEU A N 1
ATOM 519 C CA . LEU A 1 70 ? -2.093 9.207 4.352 1.00 86.88 70 LEU A CA 1
ATOM 520 C C . LEU A 1 70 ? -2.489 7.829 4.900 1.00 86.88 70 LEU A C 1
ATOM 522 O O . LEU A 1 70 ? -3.670 7.517 4.991 1.00 86.88 70 LEU A O 1
ATOM 526 N N . LEU A 1 71 ? -1.523 7.036 5.358 1.00 83.94 71 LEU A N 1
ATOM 527 C CA . LEU A 1 71 ? -1.799 5.764 6.024 1.00 83.94 71 LEU A CA 1
ATOM 528 C C . LEU A 1 71 ? -2.551 5.916 7.343 1.00 83.94 71 LEU A C 1
ATOM 530 O O . LEU A 1 71 ? -3.400 5.091 7.648 1.00 83.94 71 LEU A O 1
ATOM 534 N N . ALA A 1 72 ? -2.321 6.990 8.096 1.00 86.12 72 ALA A N 1
ATOM 535 C CA . ALA A 1 72 ? -3.141 7.273 9.271 1.00 86.12 72 ALA A CA 1
ATOM 536 C C . ALA A 1 72 ? -4.629 7.482 8.913 1.00 86.12 72 ALA A C 1
ATOM 538 O O . ALA A 1 72 ? -5.496 7.283 9.760 1.00 86.12 72 ALA A O 1
ATOM 539 N N . LEU A 1 73 ? -4.930 7.847 7.661 1.00 87.56 73 LEU A N 1
ATOM 540 C CA . LEU A 1 73 ? -6.290 8.015 7.145 1.00 87.56 73 LEU A CA 1
ATOM 541 C C . LEU A 1 73 ? -6.859 6.742 6.499 1.00 87.56 73 LEU A C 1
ATOM 543 O O . LEU A 1 73 ? -8.048 6.713 6.195 1.00 87.56 73 LEU A O 1
ATOM 547 N N . SER A 1 74 ? -6.055 5.693 6.288 1.00 85.75 74 SER A N 1
ATOM 548 C CA . SER A 1 74 ? -6.516 4.457 5.635 1.00 85.75 74 SER A CA 1
ATOM 549 C C . SER A 1 74 ? -7.309 3.531 6.564 1.00 85.75 74 SER A C 1
ATOM 551 O O . SER A 1 74 ? -7.943 2.584 6.103 1.00 85.75 74 SER A O 1
ATOM 553 N N . GLY A 1 75 ? -7.255 3.757 7.880 1.00 86.81 75 GLY A N 1
ATOM 554 C CA . GLY A 1 75 ? -7.872 2.873 8.874 1.00 86.81 75 GLY A CA 1
ATOM 555 C C . GLY A 1 75 ? -7.121 1.556 9.103 1.00 86.81 75 GLY A C 1
ATOM 556 O O . GLY A 1 75 ? -7.588 0.736 9.894 1.00 86.81 75 GLY A O 1
ATOM 557 N N . ALA A 1 76 ? -5.966 1.353 8.459 1.00 89.56 76 ALA A N 1
ATOM 558 C CA . ALA A 1 76 ? -5.083 0.225 8.745 1.00 89.56 76 ALA A CA 1
ATOM 559 C C . ALA A 1 76 ? -4.457 0.368 10.143 1.00 89.56 76 ALA A C 1
ATOM 561 O O . ALA A 1 76 ? -4.014 1.452 10.525 1.00 89.56 76 ALA A O 1
ATOM 562 N N . GLN A 1 77 ? -4.373 -0.731 10.893 1.00 89.38 77 GLN A N 1
ATOM 563 C CA . GLN A 1 77 ? -3.725 -0.751 12.209 1.00 89.38 77 GLN A CA 1
ATOM 564 C C . GLN A 1 77 ? -2.202 -0.870 12.108 1.00 89.38 77 GLN A C 1
ATOM 566 O O . GLN A 1 77 ? -1.473 -0.257 12.886 1.00 89.38 77 GLN A O 1
ATOM 571 N N . SER A 1 78 ? -1.716 -1.649 11.142 1.00 87.94 78 SER A N 1
ATOM 572 C CA . SER A 1 78 ? -0.292 -1.775 10.833 1.00 87.94 78 SER A CA 1
ATOM 573 C C . SER A 1 78 ? -0.077 -1.992 9.338 1.00 87.94 78 SER A C 1
ATOM 575 O O . SER A 1 78 ? -0.968 -2.442 8.614 1.00 87.94 78 SER A O 1
ATOM 577 N N . VAL A 1 79 ? 1.120 -1.641 8.873 1.00 88.00 79 VAL A N 1
ATOM 578 C CA . VAL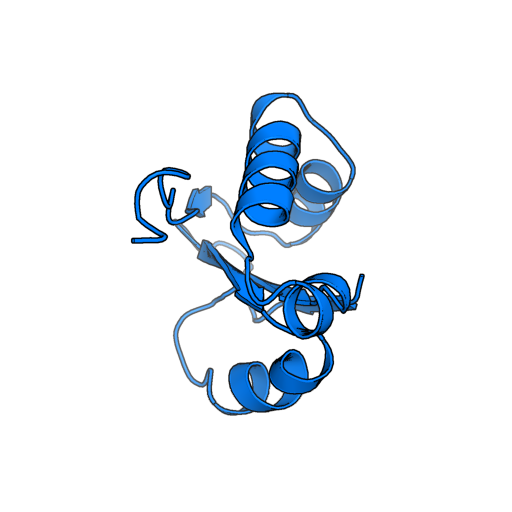 A 1 79 ? 1.552 -1.792 7.482 1.00 88.00 79 VAL A CA 1
ATOM 579 C C . VAL A 1 79 ? 2.890 -2.510 7.428 1.00 88.00 79 VAL A C 1
ATOM 581 O O . VAL A 1 79 ? 3.728 -2.325 8.311 1.00 88.00 79 VAL A O 1
ATOM 584 N N . VAL A 1 80 ? 3.103 -3.284 6.368 1.00 89.25 80 VAL A N 1
ATOM 585 C CA . VAL A 1 80 ? 4.363 -3.982 6.107 1.00 89.25 80 VAL A CA 1
ATOM 586 C C . VAL A 1 80 ? 4.912 -3.537 4.761 1.00 89.25 80 VAL A C 1
ATOM 588 O O . VAL A 1 80 ? 4.186 -3.459 3.771 1.00 89.25 80 VAL A O 1
ATOM 591 N N . ILE A 1 81 ? 6.209 -3.243 4.732 1.00 84.50 81 ILE A N 1
ATOM 592 C CA . ILE A 1 81 ? 6.966 -3.028 3.502 1.00 84.50 81 ILE A CA 1
ATOM 593 C C . ILE A 1 81 ? 7.966 -4.155 3.347 1.00 84.50 81 ILE A C 1
ATOM 595 O O . ILE A 1 81 ? 8.748 -4.422 4.260 1.00 84.50 81 ILE A O 1
ATOM 599 N N . ASP A 1 82 ? 7.974 -4.752 2.158 1.00 74.69 82 ASP A N 1
ATOM 600 C CA . ASP A 1 82 ? 9.077 -5.597 1.733 1.00 74.69 82 ASP A CA 1
ATOM 601 C C . ASP A 1 82 ? 10.302 -4.705 1.522 1.00 74.69 82 ASP A C 1
ATOM 603 O O . ASP A 1 82 ? 10.396 -3.929 0.567 1.00 74.69 82 ASP A O 1
ATOM 607 N N . TRP A 1 83 ? 11.235 -4.780 2.467 1.00 66.06 83 TRP A N 1
ATOM 608 C CA . TRP A 1 83 ? 12.521 -4.114 2.356 1.00 66.06 83 TRP A CA 1
ATOM 609 C C . TRP A 1 83 ? 13.367 -4.871 1.335 1.00 66.06 83 TRP A C 1
ATOM 611 O O . TRP A 1 83 ? 13.969 -5.892 1.669 1.00 66.06 83 TRP A O 1
ATOM 621 N N . ILE A 1 84 ? 13.428 -4.389 0.093 1.00 58.22 84 ILE A N 1
ATOM 622 C CA . ILE A 1 84 ? 14.423 -4.880 -0.861 1.00 58.22 84 ILE A CA 1
ATOM 623 C C . ILE A 1 84 ? 15.721 -4.120 -0.572 1.00 58.22 84 ILE A C 1
ATOM 625 O O . ILE A 1 84 ? 15.775 -2.901 -0.763 1.00 58.22 84 ILE A O 1
ATOM 629 N N . PRO A 1 85 ? 16.789 -4.788 -0.096 1.00 49.00 85 PRO A N 1
ATOM 630 C CA . PRO A 1 85 ? 18.082 -4.138 0.017 1.00 49.00 85 PRO A CA 1
ATOM 631 C C . PRO A 1 85 ? 18.504 -3.695 -1.383 1.00 49.00 85 PRO A C 1
ATOM 633 O O . PRO A 1 85 ? 18.429 -4.483 -2.325 1.00 49.00 85 PRO A O 1
ATOM 636 N N . ALA A 1 86 ? 19.018 -2.471 -1.516 1.00 51.25 86 ALA A N 1
ATOM 637 C CA . ALA A 1 86 ? 19.516 -1.918 -2.782 1.00 51.25 86 ALA A CA 1
ATOM 638 C C . ALA A 1 86 ? 20.561 -2.808 -3.507 1.00 51.25 86 ALA A C 1
ATOM 640 O O . ALA A 1 86 ? 20.894 -2.549 -4.656 1.00 51.25 86 ALA A O 1
ATOM 641 N N . ALA A 1 87 ? 21.059 -3.860 -2.849 1.00 45.12 87 ALA A N 1
ATOM 642 C CA . ALA A 1 87 ? 21.994 -4.853 -3.367 1.00 45.12 87 ALA A CA 1
ATOM 643 C C . ALA A 1 87 ? 21.356 -6.018 -4.159 1.00 45.12 87 ALA A C 1
ATOM 645 O O . ALA A 1 87 ? 22.093 -6.847 -4.677 1.00 45.12 87 ALA A O 1
ATOM 646 N N . ALA A 1 88 ? 20.025 -6.120 -4.256 1.00 43.75 88 ALA A N 1
ATOM 647 C CA . ALA A 1 88 ? 19.370 -7.197 -5.017 1.00 43.75 88 ALA A CA 1
ATOM 648 C C . ALA A 1 88 ? 19.190 -6.891 -6.520 1.00 43.75 88 ALA A C 1
ATOM 650 O O . ALA A 1 88 ? 18.626 -7.706 -7.246 1.00 43.75 88 ALA A O 1
ATOM 651 N N . ALA A 1 89 ? 19.669 -5.736 -6.993 1.00 38.09 89 ALA A N 1
ATOM 652 C CA . ALA A 1 89 ? 19.831 -5.449 -8.415 1.00 38.09 89 ALA A CA 1
ATOM 653 C C . ALA A 1 89 ? 21.224 -5.934 -8.858 1.00 38.09 89 ALA A C 1
ATOM 655 O O . ALA A 1 89 ? 22.168 -5.147 -8.906 1.00 38.09 89 ALA A O 1
ATOM 656 N N . ALA A 1 90 ? 21.353 -7.245 -9.078 1.00 36.38 90 ALA A N 1
ATOM 657 C CA . ALA A 1 90 ? 22.509 -7.857 -9.734 1.00 36.38 90 ALA A CA 1
ATOM 658 C C . ALA A 1 90 ? 22.228 -8.033 -11.229 1.00 36.38 90 ALA A C 1
ATOM 660 O O . ALA A 1 90 ? 21.091 -8.445 -11.557 1.00 36.38 90 ALA A O 1
#